Protein AF-A0A0W8DCB1-F1 (afdb_monomer_lite)

InterPro domains:
  IPR032710 NTF2-like domain superfamily [SSF54427] (87-136)
  IPR059861 BZIP transcription factor, 1 C-terminal domain [PF27643] (37-106)

Secondary structure (DSSP, 8-state):
-HHHHHHHHHHHHHHHHHHHHHHHHHHHHHHHHTSHHHHHHHHHHHTTT----TTSS--SHHHHHHHHHHHHHHHHHHHHS-TT-EETTEESHHHHHHHHHHHHHH-EEEEEEEEEEEE-SSS-EEEEEEEEEE--HHHHHHT-GGG-

Structure (mmCIF, N/CA/C/O backbone):
data_AF-A0A0W8DCB1-F1
#
_entry.id   AF-A0A0W8DCB1-F1
#
loop_
_atom_site.group_PDB
_atom_site.id
_atom_site.type_symbol
_atom_site.label_atom_id
_atom_site.label_alt_id
_atom_site.label_comp_id
_atom_site.label_asym_id
_atom_site.label_entity_id
_atom_site.label_seq_id
_atom_site.pdbx_PDB_ins_code
_atom_site.Cartn_x
_atom_site.Cartn_y
_atom_site.Cartn_z
_atom_site.occupancy
_atom_site.B_iso_or_equiv
_atom_site.auth_seq_id
_atom_site.auth_comp_id
_atom_site.auth_asym_id
_atom_site.auth_atom_id
_atom_site.pdbx_PDB_model_num
ATOM 1 N N . MET A 1 1 ? -13.866 27.569 53.990 1.00 60.28 1 MET A N 1
ATOM 2 C CA . MET A 1 1 ? -15.107 26.862 54.381 1.00 60.28 1 MET A CA 1
ATOM 3 C C . MET A 1 1 ? -15.986 26.502 53.181 1.00 60.28 1 MET A C 1
ATOM 5 O O . MET A 1 1 ? -15.981 25.334 52.837 1.00 60.28 1 MET A O 1
ATOM 9 N N . GLN A 1 2 ? -16.709 27.422 52.516 1.00 68.25 2 GLN A N 1
ATOM 10 C CA . GLN A 1 2 ? -17.589 27.039 51.385 1.00 68.25 2 GLN A CA 1
ATOM 11 C C . GLN A 1 2 ? -16.806 26.667 50.113 1.00 68.25 2 GLN A C 1
ATOM 13 O O . GLN A 1 2 ? -17.005 25.597 49.557 1.00 68.25 2 GLN A O 1
ATOM 18 N N . TYR A 1 3 ? -15.833 27.498 49.734 1.00 74.12 3 TYR A N 1
ATOM 19 C CA . TYR A 1 3 ? -14.996 27.288 48.544 1.00 74.12 3 TYR A CA 1
ATOM 20 C C . TYR A 1 3 ? -14.172 25.990 48.595 1.00 74.12 3 TYR A C 1
ATOM 22 O O . TYR A 1 3 ? -13.925 25.340 47.590 1.00 74.12 3 TYR A O 1
ATOM 30 N N . GLU A 1 4 ? -13.762 25.603 49.799 1.00 76.88 4 GLU A N 1
ATOM 31 C CA . GLU A 1 4 ? -12.964 24.404 50.062 1.00 76.88 4 GLU A CA 1
ATOM 32 C C . GLU A 1 4 ? -13.805 23.128 49.926 1.00 76.88 4 GLU A C 1
ATOM 34 O O . GLU A 1 4 ? -13.360 22.154 49.326 1.00 76.88 4 GLU A O 1
ATOM 39 N N . LYS A 1 5 ? -15.066 23.173 50.380 1.00 79.44 5 LYS A N 1
ATOM 40 C CA . LYS A 1 5 ? -16.033 22.088 50.177 1.00 79.44 5 LYS A CA 1
ATOM 41 C C . LYS A 1 5 ? -16.427 21.934 48.711 1.00 79.44 5 LYS A C 1
ATOM 43 O O . LYS A 1 5 ? -16.513 20.810 48.227 1.00 79.44 5 LYS A O 1
ATOM 48 N N . ASP A 1 6 ? -16.626 23.040 47.998 1.00 85.44 6 ASP A N 1
ATOM 49 C CA . ASP A 1 6 ? -16.958 23.003 46.569 1.00 85.44 6 ASP A CA 1
ATOM 50 C C . ASP A 1 6 ? -15.787 22.440 45.739 1.00 85.44 6 ASP A C 1
ATOM 52 O O . ASP A 1 6 ? -15.994 21.672 44.793 1.00 85.44 6 ASP A O 1
ATOM 56 N N . LEU A 1 7 ? -14.544 22.737 46.140 1.00 86.25 7 LEU A N 1
ATOM 57 C CA . LEU A 1 7 ? -13.348 22.164 45.525 1.00 86.25 7 LEU A CA 1
ATOM 58 C C . LEU A 1 7 ? -13.246 20.651 45.775 1.00 86.25 7 LEU A C 1
ATOM 60 O O . LEU A 1 7 ? -12.990 19.896 44.838 1.00 86.25 7 LEU A O 1
ATOM 64 N N . GLU A 1 8 ? -13.491 20.189 47.005 1.00 86.06 8 GLU A N 1
ATOM 65 C CA . GLU A 1 8 ? -13.495 18.754 47.331 1.00 86.06 8 GLU A CA 1
ATOM 66 C C . GLU A 1 8 ? -14.545 17.975 46.533 1.00 86.06 8 GLU A C 1
ATOM 68 O O . GLU A 1 8 ? -14.261 16.879 46.039 1.00 86.06 8 GLU A O 1
ATOM 73 N N . VAL A 1 9 ? -15.742 18.540 46.363 1.00 89.19 9 VAL A N 1
ATOM 74 C CA . VAL A 1 9 ? -16.812 17.930 45.560 1.00 89.19 9 VAL A CA 1
ATOM 75 C C . VAL A 1 9 ? -16.398 17.831 44.091 1.00 89.19 9 VAL A C 1
ATOM 77 O O . VAL A 1 9 ? -16.520 16.758 43.497 1.00 89.19 9 VAL A O 1
ATOM 80 N N . THR A 1 10 ? -15.830 18.903 43.536 1.00 86.94 10 THR A N 1
ATOM 81 C CA . THR A 1 10 ? -15.383 18.946 42.135 1.00 86.94 10 THR A CA 1
ATOM 82 C C . THR A 1 10 ? -14.248 17.951 41.877 1.00 86.94 10 THR A C 1
ATOM 84 O O . THR A 1 10 ? -14.289 17.186 40.916 1.00 86.94 10 THR A O 1
ATOM 87 N N . VAL A 1 11 ? -13.248 17.889 42.765 1.00 89.62 11 VAL A N 1
ATOM 88 C CA . VAL A 1 11 ? -12.136 16.926 42.657 1.00 89.62 11 VAL A CA 1
ATOM 89 C C . VAL A 1 11 ? -12.648 15.489 42.736 1.00 89.62 11 VAL A C 1
ATOM 91 O O . VAL A 1 11 ? -12.167 14.616 42.010 1.00 89.62 11 VAL A O 1
ATOM 94 N N . LYS A 1 12 ? -13.635 15.228 43.598 1.00 89.25 12 LYS A N 1
ATOM 95 C CA . LYS A 1 12 ? -14.238 13.901 43.733 1.00 89.25 12 LYS A CA 1
ATOM 96 C C . LYS A 1 12 ? -15.023 13.499 42.481 1.00 89.25 12 LYS A C 1
ATOM 98 O O . LYS A 1 12 ? -14.895 12.352 42.064 1.00 89.25 12 LYS A O 1
ATOM 103 N N . GLN A 1 13 ? -15.762 14.424 41.868 1.00 89.75 13 GLN A N 1
ATOM 104 C CA . GLN A 1 13 ? -16.458 14.194 40.595 1.00 89.75 13 GLN A CA 1
ATOM 105 C C . GLN A 1 13 ? -15.481 13.928 39.448 1.00 89.75 13 GLN A C 1
ATOM 107 O O . GLN A 1 13 ? -15.591 12.898 38.790 1.00 89.75 13 GLN A O 1
ATOM 112 N N . LEU A 1 14 ? -14.459 14.768 39.274 1.00 88.62 14 LEU A N 1
ATOM 113 C CA . LEU A 1 14 ? -13.462 14.581 38.213 1.00 88.62 14 LEU A CA 1
ATOM 114 C C . LEU A 1 14 ? -12.742 13.232 38.335 1.00 88.62 14 LEU A C 1
ATOM 116 O O . LEU A 1 14 ? -12.531 12.539 37.344 1.00 88.62 14 LEU A O 1
ATOM 120 N N . ARG A 1 15 ? -12.419 12.800 39.562 1.00 90.06 15 ARG A N 1
ATOM 121 C CA . ARG A 1 15 ? -11.827 11.473 39.795 1.00 90.06 15 ARG A CA 1
ATOM 122 C C . ARG A 1 15 ? -12.759 10.318 39.432 1.00 90.06 15 ARG A C 1
ATOM 124 O O . ARG A 1 15 ? -12.269 9.255 39.068 1.00 90.06 15 ARG A O 1
ATOM 131 N N . GLN A 1 16 ? -14.071 10.504 39.546 1.00 90.44 16 GLN A N 1
ATOM 132 C CA . GLN A 1 16 ? -15.061 9.505 39.141 1.00 90.44 16 GLN A CA 1
ATOM 133 C C . GLN A 1 16 ? -15.279 9.480 37.623 1.00 90.44 16 GLN A C 1
ATOM 135 O O . GLN A 1 16 ? -15.647 8.437 37.087 1.00 90.44 16 GLN A O 1
ATOM 140 N N . GLU A 1 17 ? -15.024 10.588 36.928 1.00 91.62 17 GLU A N 1
ATOM 141 C CA . GLU A 1 17 ? -15.152 10.681 35.470 1.00 91.62 17 GLU A CA 1
ATOM 142 C C . GLU A 1 17 ? -13.959 10.076 34.717 1.00 91.62 17 GLU A C 1
ATOM 144 O O . GLU A 1 17 ? -14.147 9.552 33.620 1.00 91.62 17 GLU A O 1
ATOM 149 N N . ILE A 1 18 ? -12.756 10.073 35.308 1.00 91.88 18 ILE A N 1
ATOM 150 C CA . ILE A 1 18 ? -11.539 9.522 34.678 1.00 91.88 18 ILE A CA 1
ATOM 151 C C . ILE A 1 18 ? -11.740 8.084 34.157 1.00 91.88 18 ILE A C 1
ATOM 153 O O . ILE A 1 18 ? -11.532 7.875 32.962 1.00 91.88 18 ILE A O 1
ATOM 157 N N . PRO A 1 19 ? -12.218 7.103 34.952 1.00 91.00 19 PRO A N 1
ATOM 158 C CA . PRO A 1 19 ? -12.405 5.734 34.463 1.00 91.00 19 PRO A CA 1
ATOM 159 C C . PRO A 1 19 ? -13.441 5.633 33.337 1.00 91.00 19 PRO A C 1
ATOM 161 O O . PRO A 1 19 ? -13.328 4.789 32.449 1.00 91.00 19 PRO A O 1
ATOM 164 N N . MET A 1 20 ? -14.465 6.494 33.360 1.00 90.56 20 MET A N 1
ATOM 165 C CA . MET A 1 20 ? -15.493 6.528 32.320 1.00 90.56 20 MET A CA 1
ATOM 166 C C . MET A 1 20 ? -14.912 7.045 31.001 1.00 90.56 20 MET A C 1
ATOM 168 O O . MET A 1 20 ? -15.146 6.443 29.953 1.00 90.56 20 MET A O 1
ATOM 172 N N . LEU A 1 21 ? -14.117 8.114 31.060 1.00 88.62 21 LEU A N 1
ATOM 173 C CA . LEU A 1 21 ? -13.419 8.672 29.904 1.00 88.62 21 LEU A CA 1
ATOM 174 C C . LEU A 1 21 ? -12.368 7.699 29.356 1.00 88.62 21 LEU A C 1
ATOM 176 O O . LEU A 1 21 ? -12.288 7.512 28.145 1.00 88.62 21 LEU A O 1
ATOM 180 N N . GLU A 1 22 ? -11.616 7.013 30.219 1.00 89.75 22 GLU A N 1
ATOM 181 C CA . GLU A 1 22 ? -10.663 5.967 29.820 1.00 89.75 22 GLU A CA 1
ATOM 182 C C . GLU A 1 22 ? -11.363 4.792 29.120 1.00 89.75 22 GLU A C 1
ATOM 184 O O . GLU A 1 22 ? -10.879 4.286 28.102 1.00 89.75 22 GLU A O 1
ATOM 189 N N . MET A 1 23 ? -12.534 4.380 29.616 1.00 87.62 23 MET A N 1
ATOM 190 C CA . MET A 1 23 ? -13.352 3.340 28.990 1.00 87.62 23 MET A CA 1
ATOM 191 C C . MET A 1 23 ? -13.906 3.793 27.634 1.00 87.62 23 MET A C 1
ATOM 193 O O . MET A 1 23 ? -13.864 3.030 26.668 1.00 87.62 23 MET A O 1
ATOM 197 N N . GLN A 1 24 ? -14.414 5.024 27.546 1.00 83.94 24 GLN A N 1
ATOM 198 C CA . GLN A 1 24 ? -14.897 5.610 26.293 1.00 83.94 24 GLN A CA 1
ATOM 199 C C . GLN A 1 24 ? -13.770 5.714 25.266 1.00 83.94 24 GLN A C 1
ATOM 201 O O . GLN A 1 24 ? -13.942 5.288 24.129 1.00 83.94 24 GLN A O 1
ATOM 206 N N . HIS A 1 25 ? -12.597 6.187 25.676 1.00 75.56 25 HIS A N 1
ATOM 207 C CA . HIS A 1 25 ? -11.407 6.253 24.837 1.00 75.56 25 HIS A CA 1
ATOM 208 C C . HIS A 1 25 ? -10.968 4.861 24.361 1.00 75.56 25 HIS A C 1
ATOM 210 O O . HIS A 1 25 ? -10.721 4.657 23.174 1.00 75.56 25 HIS A O 1
ATOM 216 N N . SER A 1 26 ? -10.959 3.868 25.255 1.00 72.69 26 SER A N 1
ATOM 217 C CA . SER A 1 26 ? -10.630 2.480 24.905 1.00 72.69 26 SER A CA 1
ATOM 218 C C . SER A 1 26 ? -11.624 1.879 23.906 1.00 72.69 26 SER A C 1
ATOM 220 O O . SER A 1 26 ? -11.213 1.179 22.982 1.00 72.69 26 SER A O 1
ATOM 222 N N . ARG A 1 27 ? -12.923 2.181 24.048 1.00 72.00 27 ARG A N 1
ATOM 223 C CA . ARG A 1 27 ? -13.958 1.780 23.080 1.00 72.00 27 ARG A CA 1
ATOM 224 C C . ARG A 1 27 ? -13.781 2.467 21.735 1.00 72.00 27 ARG A C 1
ATOM 226 O O . ARG A 1 27 ? -13.789 1.779 20.728 1.00 72.00 27 ARG A O 1
ATOM 233 N N . LEU A 1 28 ? -13.542 3.776 21.716 1.00 70.25 28 LEU A N 1
ATOM 234 C CA . LEU A 1 28 ? -13.287 4.519 20.479 1.00 70.25 28 LEU A CA 1
ATOM 235 C C . LEU A 1 28 ? -12.063 3.972 19.734 1.00 70.25 28 LEU A C 1
ATOM 237 O O . LEU A 1 28 ? -12.115 3.804 18.521 1.00 70.25 28 LEU A O 1
ATOM 241 N N . ILE A 1 29 ? -10.990 3.624 20.451 1.00 62.72 29 ILE A N 1
ATOM 242 C CA . ILE A 1 29 ? -9.817 2.957 19.867 1.00 62.72 29 ILE A CA 1
ATOM 243 C C . ILE A 1 29 ? -10.176 1.562 19.341 1.00 62.72 29 ILE A C 1
ATOM 245 O O . ILE A 1 29 ? -9.715 1.175 18.270 1.00 62.72 29 ILE A O 1
ATOM 249 N N . SER A 1 30 ? -10.966 0.786 20.083 1.00 58.78 30 SER A N 1
ATOM 250 C CA . SER A 1 30 ? -11.394 -0.556 19.670 1.00 58.78 30 SER A CA 1
ATOM 251 C C . SER A 1 30 ? -12.277 -0.524 18.419 1.00 58.78 30 SER A C 1
ATOM 253 O O . SER A 1 30 ? -12.056 -1.304 17.497 1.00 58.78 30 SER A O 1
ATOM 255 N N . ASP A 1 31 ? -13.235 0.396 18.359 1.00 58.03 31 ASP A N 1
ATOM 256 C CA . ASP A 1 31 ? -14.122 0.579 17.209 1.00 58.03 31 ASP A CA 1
ATOM 257 C C . ASP A 1 31 ? -13.348 1.129 16.005 1.00 58.03 31 ASP A C 1
ATOM 259 O O . ASP A 1 31 ? -13.558 0.691 14.874 1.00 58.03 31 ASP A O 1
ATOM 263 N N . ALA A 1 32 ? -12.371 2.013 16.243 1.00 54.12 32 ALA A N 1
ATOM 264 C CA . ALA A 1 32 ? -11.445 2.459 15.210 1.00 54.12 32 ALA A CA 1
ATOM 265 C C . ALA A 1 32 ? -10.646 1.283 14.624 1.00 54.12 32 ALA A C 1
ATOM 267 O O . ALA A 1 32 ? -10.561 1.182 13.403 1.00 54.12 32 ALA A O 1
ATOM 268 N N . LYS A 1 33 ? -10.148 0.348 15.450 1.00 51.31 33 LYS A N 1
ATOM 269 C CA . LYS A 1 33 ? -9.387 -0.839 15.000 1.00 51.31 33 LYS A CA 1
ATOM 270 C C . LYS A 1 33 ? -10.166 -1.771 14.064 1.00 51.31 33 LYS A C 1
ATOM 272 O O . LYS A 1 33 ? -9.537 -2.460 13.2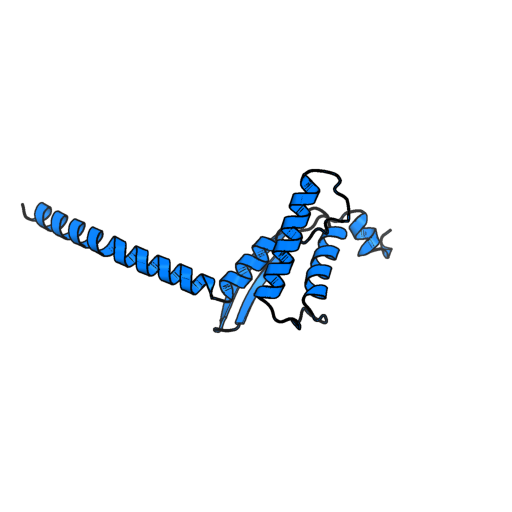71 1.00 51.31 33 LYS A O 1
ATOM 277 N N . SER A 1 34 ? -11.499 -1.786 14.126 1.00 57.78 34 SER A N 1
ATOM 278 C CA . SER A 1 34 ? -12.349 -2.544 13.190 1.00 57.78 34 SER A CA 1
ATOM 279 C C . SER A 1 34 ? -12.789 -1.727 11.970 1.00 57.78 34 SER A C 1
ATOM 281 O O . SER A 1 34 ? -13.473 -2.251 11.091 1.00 57.78 34 SER A O 1
ATOM 283 N N . SER A 1 35 ? -12.462 -0.438 11.923 1.00 75.75 35 SER A N 1
ATOM 284 C CA . SER A 1 35 ? -12.940 0.455 10.877 1.00 75.75 35 SER A CA 1
ATOM 285 C C . SER A 1 35 ? -12.009 0.442 9.666 1.00 75.75 35 SER A C 1
ATOM 287 O O . SER A 1 35 ? -10.785 0.371 9.796 1.00 75.75 35 SER A O 1
ATOM 289 N N . THR A 1 36 ? -12.588 0.621 8.479 1.00 83.00 36 THR A N 1
ATOM 290 C CA . THR A 1 36 ? -11.882 0.852 7.206 1.00 83.00 36 THR A CA 1
ATOM 291 C C . THR A 1 36 ? -10.791 1.930 7.329 1.00 83.00 36 THR A C 1
ATOM 293 O O . THR A 1 36 ? -9.811 1.928 6.587 1.00 83.00 36 THR A O 1
ATOM 296 N N . TRP A 1 37 ? -10.920 2.843 8.299 1.00 85.62 37 TRP A N 1
ATOM 297 C CA . TRP A 1 37 ? -9.938 3.885 8.583 1.00 85.62 37 TRP A CA 1
ATOM 298 C C . TRP A 1 37 ? -8.618 3.317 9.100 1.00 85.62 37 TRP A C 1
ATOM 300 O O . TRP A 1 37 ? -7.561 3.706 8.610 1.00 85.62 37 TRP A O 1
ATOM 310 N N . CYS A 1 38 ? -8.659 2.388 10.059 1.00 86.00 38 CYS A N 1
ATOM 311 C CA . CYS A 1 38 ? -7.444 1.761 10.576 1.00 86.00 38 CYS A CA 1
ATOM 312 C C . CYS A 1 38 ? -6.745 0.934 9.503 1.00 86.00 38 CYS A C 1
ATOM 314 O O . CYS A 1 38 ? -5.527 1.031 9.395 1.00 86.00 38 CYS A O 1
ATOM 316 N N . VAL A 1 39 ? -7.506 0.228 8.661 1.00 89.88 39 VAL A N 1
ATOM 317 C CA . VAL A 1 39 ? -6.950 -0.475 7.495 1.00 89.88 39 VAL A CA 1
ATOM 318 C C . VAL A 1 39 ? -6.205 0.499 6.581 1.00 89.88 39 VAL A C 1
ATOM 320 O O . VAL A 1 39 ? -5.071 0.236 6.201 1.00 89.88 39 VAL A O 1
ATOM 323 N N . MET A 1 40 ? -6.789 1.659 6.270 1.00 91.12 40 MET A N 1
ATOM 324 C CA . MET A 1 40 ? -6.118 2.669 5.443 1.00 91.12 40 MET A CA 1
ATOM 325 C C . MET A 1 40 ? -4.856 3.234 6.110 1.00 91.12 40 MET A C 1
ATOM 327 O O . MET A 1 40 ? -3.821 3.345 5.458 1.00 91.12 40 MET A O 1
ATOM 331 N N . VAL A 1 41 ? -4.907 3.565 7.405 1.00 91.44 41 VAL A N 1
ATOM 332 C CA . VAL A 1 41 ? -3.733 4.055 8.153 1.00 91.44 41 VAL A CA 1
ATOM 333 C C . VAL A 1 41 ? -2.613 3.011 8.168 1.00 91.44 41 VAL A C 1
ATOM 335 O O . VAL A 1 41 ? -1.452 3.353 7.945 1.00 91.44 41 VAL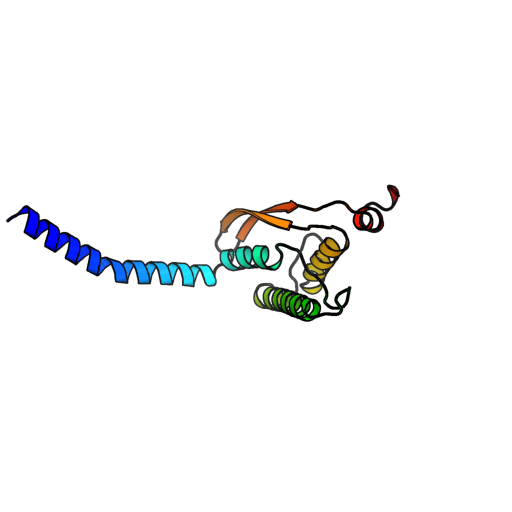 A O 1
ATOM 338 N N . GLU A 1 42 ? -2.953 1.744 8.399 1.00 93.56 42 GLU A N 1
ATOM 339 C CA . GLU A 1 42 ? -1.995 0.640 8.402 1.00 93.56 42 GLU A CA 1
ATOM 340 C C . GLU A 1 42 ? -1.419 0.386 7.004 1.00 93.56 42 GLU A C 1
ATOM 342 O O . GLU A 1 42 ? -0.210 0.202 6.876 1.00 93.56 42 GLU A O 1
ATOM 347 N N . TYR A 1 43 ? -2.234 0.502 5.950 1.00 95.06 43 TYR A N 1
ATOM 348 C CA . TYR A 1 43 ? -1.768 0.448 4.563 1.00 95.06 43 TYR A CA 1
ATOM 349 C C . TYR A 1 43 ? -0.692 1.512 4.298 1.00 95.06 43 TYR A C 1
ATOM 351 O O . TYR A 1 43 ? 0.407 1.188 3.848 1.00 95.06 43 TYR A O 1
ATOM 359 N N . PHE A 1 44 ? -0.952 2.780 4.636 1.00 95.44 44 PHE A N 1
ATOM 360 C CA . PHE A 1 44 ? 0.043 3.847 4.473 1.00 95.44 44 PHE A CA 1
ATOM 361 C C . PHE A 1 44 ? 1.309 3.612 5.299 1.00 95.44 44 PHE A C 1
ATOM 363 O O . PHE A 1 44 ? 2.406 3.924 4.842 1.00 95.44 44 PHE A O 1
ATOM 370 N N . HIS A 1 45 ? 1.170 3.067 6.508 1.00 94.81 45 HIS A N 1
ATOM 371 C CA . HIS A 1 45 ? 2.309 2.771 7.367 1.00 94.81 45 HIS A CA 1
ATOM 372 C C . HIS A 1 45 ? 3.202 1.675 6.777 1.00 94.81 45 HIS A C 1
ATOM 374 O O . HIS A 1 45 ? 4.412 1.869 6.657 1.00 94.81 45 HIS A O 1
ATOM 380 N N . LEU A 1 46 ? 2.606 0.551 6.374 1.00 95.31 46 LEU A N 1
ATOM 381 C CA . LEU A 1 46 ? 3.330 -0.607 5.854 1.00 95.31 46 LEU A CA 1
ATOM 382 C C . LEU A 1 46 ? 4.006 -0.321 4.514 1.00 95.31 46 LEU A C 1
ATOM 384 O O . LEU A 1 46 ? 5.110 -0.803 4.280 1.00 95.31 46 LEU A O 1
ATOM 388 N N . PHE A 1 47 ? 3.373 0.475 3.650 1.00 95.94 47 PHE A N 1
ATOM 389 C CA . PHE A 1 47 ? 3.890 0.795 2.317 1.00 95.94 47 PHE A CA 1
ATOM 390 C C . PHE A 1 47 ? 4.630 2.135 2.246 1.00 95.94 47 PHE A C 1
ATOM 392 O O . PHE A 1 47 ? 4.972 2.586 1.153 1.00 95.94 47 PHE A O 1
ATOM 399 N N . ARG A 1 48 ? 4.932 2.762 3.393 1.00 95.75 48 ARG A N 1
ATOM 400 C CA . ARG A 1 48 ? 5.598 4.073 3.460 1.00 95.75 48 ARG A CA 1
ATOM 401 C C . ARG A 1 48 ? 6.873 4.140 2.619 1.00 95.75 48 ARG A C 1
ATOM 403 O O . ARG A 1 48 ? 7.111 5.155 1.984 1.00 95.75 48 ARG A O 1
ATOM 410 N N . ASN A 1 49 ? 7.667 3.072 2.601 1.00 94.06 49 ASN A N 1
ATOM 411 C CA . ASN A 1 49 ? 8.919 2.997 1.839 1.00 94.06 49 ASN A CA 1
ATOM 412 C C . ASN A 1 49 ? 8.830 1.990 0.671 1.00 94.06 49 ASN A C 1
ATOM 414 O O . ASN A 1 49 ? 9.845 1.515 0.158 1.00 94.06 49 ASN A O 1
ATOM 418 N N . GLY A 1 50 ? 7.605 1.641 0.266 1.00 93.56 50 GLY A N 1
ATOM 419 C CA . GLY A 1 50 ? 7.310 0.642 -0.756 1.00 93.56 50 GLY A CA 1
ATOM 420 C C . GLY A 1 50 ? 7.502 -0.795 -0.269 1.00 93.56 50 GLY A C 1
ATOM 421 O O . GLY A 1 50 ? 7.284 -1.084 0.906 1.00 93.56 50 GLY A O 1
ATOM 422 N N . SER A 1 51 ? 7.861 -1.712 -1.169 1.00 91.19 51 SER A N 1
ATOM 423 C CA . SER A 1 51 ? 8.002 -3.142 -0.861 1.00 91.19 51 SER A CA 1
ATOM 424 C C . SER A 1 51 ? 9.291 -3.697 -1.457 1.00 91.19 51 SER A C 1
ATOM 426 O O . SER A 1 51 ? 9.504 -3.628 -2.666 1.00 91.19 51 SER A O 1
ATOM 428 N N . ARG A 1 52 ? 10.170 -4.243 -0.613 1.00 84.31 52 ARG A N 1
ATOM 429 C CA . ARG A 1 52 ? 11.435 -4.853 -1.046 1.00 84.31 52 ARG A CA 1
ATOM 430 C C . ARG A 1 52 ? 11.313 -6.365 -1.007 1.00 84.31 52 ARG A C 1
ATOM 432 O O . ARG A 1 52 ? 10.979 -6.935 0.026 1.00 84.31 52 ARG A O 1
ATOM 439 N N . CYS A 1 53 ? 11.618 -7.019 -2.124 1.00 71.12 53 CYS A N 1
ATOM 440 C CA . CYS A 1 53 ? 11.698 -8.472 -2.150 1.00 71.12 53 CYS A CA 1
ATOM 441 C C . CYS A 1 53 ? 13.020 -8.937 -1.513 1.00 71.12 53 CYS A C 1
ATOM 443 O O . CYS A 1 53 ? 14.079 -8.420 -1.874 1.00 71.12 53 CYS A O 1
ATOM 445 N N . PRO A 1 54 ? 13.013 -9.968 -0.650 1.00 63.78 54 PRO A N 1
ATOM 446 C CA . PRO A 1 54 ? 14.224 -10.435 0.043 1.00 63.78 54 PRO A CA 1
ATOM 447 C C . PRO A 1 54 ? 15.315 -10.951 -0.893 1.00 63.78 54 PRO A C 1
ATOM 449 O O . PRO A 1 54 ? 16.489 -10.978 -0.537 1.00 63.78 54 PRO A O 1
ATOM 452 N N . ASN A 1 55 ? 14.915 -11.385 -2.089 1.00 60.50 55 ASN A N 1
ATOM 453 C CA . ASN A 1 55 ? 15.799 -12.038 -3.043 1.00 60.50 55 ASN A CA 1
ATOM 454 C C . ASN A 1 55 ? 16.667 -11.068 -3.847 1.00 60.50 55 ASN A C 1
ATOM 456 O O . ASN A 1 55 ? 17.520 -11.542 -4.593 1.00 60.50 55 ASN A O 1
ATOM 460 N N . GLU A 1 56 ? 16.446 -9.752 -3.761 1.00 60.12 56 GLU A N 1
ATOM 461 C CA . GLU A 1 56 ? 17.052 -8.855 -4.742 1.00 60.12 56 GLU A CA 1
ATOM 462 C C . GLU A 1 56 ? 18.502 -8.476 -4.418 1.00 60.12 56 GLU A C 1
ATOM 464 O O . GLU A 1 56 ? 19.305 -8.540 -5.340 1.00 60.12 56 GLU A O 1
ATOM 469 N N . ILE A 1 57 ? 18.911 -8.119 -3.187 1.00 55.53 57 ILE A N 1
ATOM 470 C CA . ILE A 1 57 ? 20.288 -7.582 -2.992 1.00 55.53 57 ILE A CA 1
ATOM 471 C C . ILE A 1 57 ? 20.928 -7.852 -1.609 1.00 55.53 57 ILE A C 1
ATOM 473 O O . ILE A 1 57 ? 22.149 -7.765 -1.475 1.00 55.53 57 ILE A O 1
ATOM 477 N N . SER A 1 58 ? 20.192 -8.208 -0.552 1.00 56.88 58 SER A N 1
ATOM 478 C CA . SER A 1 58 ? 20.796 -8.196 0.792 1.00 56.88 58 SER A CA 1
ATOM 479 C C . SER A 1 58 ? 21.426 -9.538 1.189 1.00 56.88 58 SER A C 1
ATOM 481 O O . SER A 1 58 ? 20.740 -10.522 1.447 1.00 56.88 58 SER A O 1
ATOM 483 N N . SER A 1 59 ? 22.756 -9.574 1.286 1.00 59.97 59 SER A N 1
ATOM 484 C CA . SER A 1 59 ? 23.484 -10.612 2.027 1.00 59.97 59 SER A CA 1
ATOM 485 C C . SER A 1 59 ? 23.885 -10.033 3.385 1.00 59.97 59 SER A C 1
ATOM 487 O O . SER A 1 59 ? 24.895 -9.345 3.488 1.00 59.97 59 SER A O 1
ATOM 489 N N . GLY A 1 60 ? 23.079 -10.252 4.428 1.00 70.00 60 GLY A N 1
ATOM 490 C CA . GLY A 1 60 ? 23.357 -9.718 5.766 1.00 70.00 60 GLY A CA 1
ATOM 491 C C . GLY A 1 60 ? 22.152 -9.737 6.717 1.00 70.00 60 GLY A C 1
ATOM 492 O O . GLY A 1 60 ? 21.093 -10.253 6.359 1.00 70.00 60 GLY A O 1
ATOM 493 N N . PRO A 1 61 ? 22.283 -9.168 7.931 1.00 68.19 61 PRO A N 1
ATOM 494 C CA . PRO A 1 61 ? 21.187 -9.053 8.905 1.00 68.19 61 PRO A CA 1
ATOM 495 C C . PRO A 1 61 ? 19.954 -8.321 8.348 1.00 68.19 61 PRO A C 1
ATOM 497 O O . PRO A 1 61 ? 18.824 -8.588 8.744 1.00 68.19 61 PRO A O 1
ATOM 500 N N . GLU A 1 62 ? 20.179 -7.427 7.388 1.00 71.81 62 GLU A N 1
ATOM 501 C CA . GLU A 1 62 ? 19.168 -6.583 6.749 1.00 71.81 62 GLU A CA 1
ATOM 502 C C . GLU A 1 62 ? 18.224 -7.380 5.835 1.00 71.81 62 GLU A C 1
ATOM 504 O O . GLU A 1 62 ? 17.065 -7.011 5.666 1.00 71.81 62 GLU A O 1
ATOM 509 N N . ALA A 1 63 ? 18.680 -8.523 5.314 1.00 74.25 63 ALA A N 1
ATOM 510 C CA . ALA A 1 63 ? 17.872 -9.427 4.499 1.00 74.25 63 ALA A CA 1
ATOM 511 C C . ALA A 1 63 ? 16.715 -10.041 5.298 1.00 74.25 63 ALA A C 1
ATOM 513 O O . ALA A 1 63 ? 15.606 -10.200 4.789 1.00 74.25 63 ALA A O 1
ATOM 514 N N . TRP A 1 64 ? 16.966 -10.362 6.572 1.00 75.38 64 TRP A N 1
ATOM 515 C CA . TRP A 1 64 ? 15.945 -10.883 7.480 1.00 75.38 64 TRP A CA 1
ATOM 516 C C . TRP A 1 64 ? 14.884 -9.834 7.799 1.00 75.38 64 TRP A C 1
ATOM 518 O O . TRP A 1 64 ? 13.701 -10.167 7.816 1.00 75.38 64 TRP A O 1
ATOM 528 N N . LEU A 1 65 ? 15.295 -8.576 7.996 1.00 79.69 65 LEU A N 1
ATOM 529 C CA . LEU A 1 65 ? 14.371 -7.462 8.213 1.00 79.69 65 LEU A CA 1
ATOM 530 C C . LEU A 1 65 ? 13.481 -7.249 6.983 1.00 79.69 65 LEU A C 1
ATOM 532 O O . LEU A 1 65 ? 12.262 -7.292 7.113 1.00 79.69 65 LEU A O 1
ATOM 536 N N . GLN A 1 66 ? 14.066 -7.162 5.786 1.00 79.25 66 GLN A N 1
ATOM 537 C CA . GLN A 1 66 ? 13.308 -7.000 4.536 1.00 79.25 66 GLN A CA 1
ATOM 538 C C . GLN A 1 66 ? 12.339 -8.164 4.288 1.00 79.25 66 GLN A C 1
ATOM 540 O O . GLN A 1 66 ? 11.203 -7.957 3.867 1.00 79.25 66 GLN A O 1
ATOM 545 N N . LYS A 1 67 ? 12.753 -9.398 4.604 1.00 82.19 67 LYS A N 1
ATOM 546 C CA . LYS A 1 67 ? 11.870 -10.568 4.559 1.00 82.19 67 LYS A CA 1
ATOM 547 C C . LYS A 1 67 ? 10.700 -10.451 5.519 1.00 82.19 67 LYS A C 1
ATOM 549 O O . LYS A 1 67 ? 9.571 -10.699 5.105 1.00 82.19 67 LYS A O 1
ATOM 554 N N . SER A 1 68 ? 10.956 -10.045 6.757 1.00 84.94 68 SER A N 1
ATOM 555 C CA . SER A 1 68 ? 9.887 -9.857 7.735 1.00 84.94 68 SER A CA 1
ATOM 556 C C . SER A 1 68 ? 8.914 -8.742 7.333 1.00 84.94 68 SER A C 1
ATOM 558 O O . SER A 1 68 ? 7.708 -8.918 7.474 1.00 84.94 68 SER A O 1
ATOM 560 N N . GLU A 1 69 ? 9.411 -7.644 6.754 1.00 88.81 69 GLU A N 1
ATOM 561 C CA . GLU A 1 69 ? 8.586 -6.531 6.268 1.00 88.81 69 GLU A CA 1
ATOM 562 C C . GLU A 1 69 ? 7.706 -6.956 5.085 1.00 88.81 69 GLU A C 1
ATOM 564 O O . GLU A 1 69 ? 6.500 -6.708 5.090 1.00 88.81 69 GLU A O 1
ATOM 569 N N . TYR A 1 70 ? 8.278 -7.654 4.098 1.00 91.31 70 TYR A N 1
ATOM 570 C CA . TYR A 1 70 ? 7.533 -8.173 2.949 1.00 91.31 70 TYR A CA 1
ATOM 571 C C . TYR A 1 70 ? 6.445 -9.171 3.370 1.00 91.31 70 TYR A C 1
ATOM 573 O O . TYR A 1 70 ? 5.301 -9.095 2.916 1.00 91.31 70 TYR A O 1
ATOM 581 N N . GLU A 1 71 ? 6.777 -10.099 4.272 1.00 91.94 71 GLU A N 1
ATOM 582 C CA . GLU A 1 71 ? 5.811 -11.057 4.816 1.00 91.94 71 GLU A CA 1
ATOM 583 C C . GLU A 1 71 ? 4.687 -10.342 5.579 1.00 91.94 71 GLU A C 1
ATOM 585 O O . GLU A 1 71 ? 3.516 -10.680 5.395 1.00 91.94 71 GLU A O 1
ATOM 590 N N . GLN A 1 72 ? 5.013 -9.313 6.369 1.00 93.44 72 GLN A N 1
ATOM 591 C CA . GLN A 1 72 ? 4.026 -8.505 7.086 1.00 93.44 72 GLN A CA 1
ATOM 592 C C . GLN A 1 72 ? 3.082 -7.767 6.127 1.00 93.44 72 GLN A C 1
ATOM 594 O O . GLN A 1 72 ? 1.866 -7.813 6.317 1.00 93.44 72 GLN A O 1
ATOM 599 N N . GLN A 1 73 ? 3.615 -7.143 5.073 1.00 95.38 73 GLN A N 1
ATOM 600 C CA . GLN A 1 73 ? 2.822 -6.488 4.027 1.00 95.38 73 GLN A CA 1
ATOM 601 C C . GLN A 1 73 ? 1.857 -7.472 3.355 1.00 95.38 73 GLN A C 1
ATOM 603 O O . GLN A 1 73 ? 0.670 -7.181 3.207 1.00 95.38 73 GLN A O 1
ATOM 608 N N . LEU A 1 74 ? 2.338 -8.661 2.986 1.00 94.62 74 LEU A N 1
ATOM 609 C CA . LEU A 1 74 ? 1.524 -9.672 2.314 1.00 94.62 74 LEU A CA 1
ATOM 610 C C . LEU A 1 74 ? 0.420 -10.230 3.224 1.00 94.62 74 LEU A C 1
ATOM 612 O O . LEU A 1 74 ? -0.719 -10.397 2.783 1.00 94.62 74 LEU A O 1
ATOM 616 N N . VAL A 1 75 ? 0.741 -10.508 4.493 1.00 95.00 75 VAL A N 1
ATOM 617 C CA . VAL A 1 75 ? -0.237 -10.958 5.498 1.00 95.00 75 VAL A CA 1
ATOM 618 C C . VAL A 1 75 ? -1.316 -9.900 5.703 1.00 95.00 75 VAL A C 1
ATOM 620 O O . VAL A 1 75 ? -2.496 -10.243 5.710 1.00 95.00 75 VAL A O 1
ATOM 623 N N . PHE A 1 76 ? -0.928 -8.628 5.805 1.00 95.12 76 PHE A N 1
ATOM 624 C CA . PHE A 1 76 ? -1.863 -7.517 5.936 1.00 95.12 76 PHE A CA 1
ATOM 625 C C . PHE A 1 76 ? -2.800 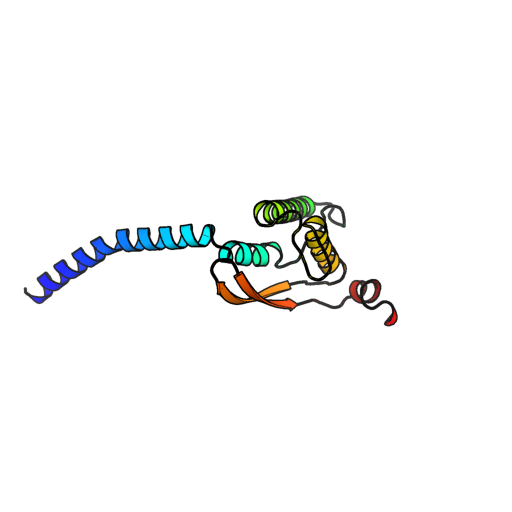-7.394 4.726 1.00 95.12 76 PHE A C 1
ATOM 627 O O . PHE A 1 76 ? -4.013 -7.291 4.899 1.00 95.12 76 PHE A O 1
ATOM 634 N N . LEU A 1 77 ? -2.280 -7.450 3.495 1.00 95.12 77 LEU A N 1
ATOM 635 C CA . LEU A 1 77 ? -3.131 -7.370 2.302 1.00 95.12 77 LEU A CA 1
ATOM 636 C C . LEU A 1 77 ? -4.134 -8.531 2.245 1.00 95.12 77 LEU A C 1
ATOM 638 O O . LEU A 1 77 ? -5.306 -8.318 1.945 1.00 95.12 77 LEU A O 1
ATOM 642 N N . ARG A 1 78 ? -3.700 -9.750 2.587 1.00 95.44 78 ARG A N 1
ATOM 643 C CA . ARG A 1 78 ? -4.564 -10.944 2.613 1.00 95.44 78 ARG A CA 1
ATOM 644 C C . ARG A 1 78 ? -5.617 -10.919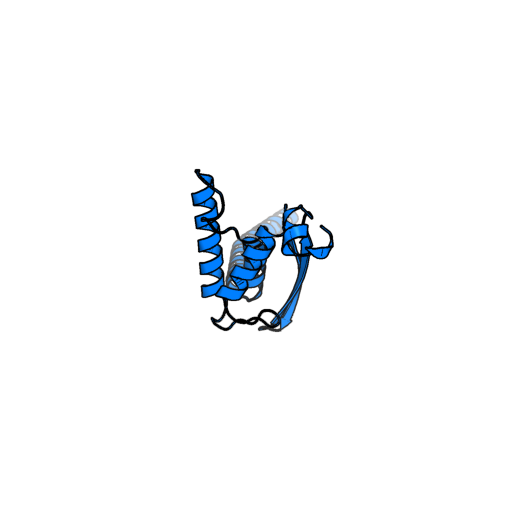 3.716 1.00 95.44 78 ARG A C 1
ATOM 646 O O . ARG A 1 78 ? -6.669 -11.526 3.543 1.00 95.44 78 ARG A O 1
ATOM 653 N N . SER A 1 79 ? -5.344 -10.266 4.843 1.00 93.50 79 SER A N 1
ATOM 654 C CA . SER A 1 79 ? -6.299 -10.168 5.951 1.00 93.50 79 SER A CA 1
ATOM 655 C C . SER A 1 79 ? -7.286 -9.011 5.795 1.00 93.50 79 SER A C 1
ATOM 657 O O . SER A 1 79 ? -8.391 -9.088 6.328 1.00 93.50 79 SER A O 1
ATOM 659 N N . SER A 1 80 ? -6.904 -7.952 5.075 1.00 91.75 80 SER A N 1
ATOM 660 C CA . SER A 1 80 ? -7.683 -6.713 4.972 1.00 91.75 80 SER A CA 1
ATOM 661 C C . SER A 1 80 ? -8.406 -6.517 3.638 1.00 91.75 80 SER A C 1
ATOM 663 O O . SER A 1 80 ? -9.363 -5.744 3.577 1.00 91.75 80 SER A O 1
ATOM 665 N N . MET A 1 81 ? -7.991 -7.206 2.570 1.00 92.38 81 MET A N 1
ATOM 666 C CA . MET A 1 81 ? -8.556 -7.051 1.228 1.00 92.38 81 MET A CA 1
ATOM 667 C C . MET A 1 81 ? -9.116 -8.367 0.689 1.00 92.38 81 MET A C 1
ATOM 669 O O . MET A 1 81 ? -8.671 -9.456 1.047 1.00 92.38 81 MET A O 1
ATOM 673 N N . LYS A 1 82 ? -10.091 -8.271 -0.222 1.00 94.06 82 LYS A N 1
ATOM 674 C CA . LYS A 1 82 ? -10.531 -9.436 -0.999 1.00 94.06 82 LYS A CA 1
ATOM 675 C C . LYS A 1 82 ? -9.435 -9.884 -1.964 1.00 94.06 82 LYS A C 1
ATOM 677 O O . LYS A 1 82 ? -8.700 -9.056 -2.500 1.00 94.06 82 LYS A O 1
ATOM 682 N N . GLU A 1 83 ? -9.398 -11.185 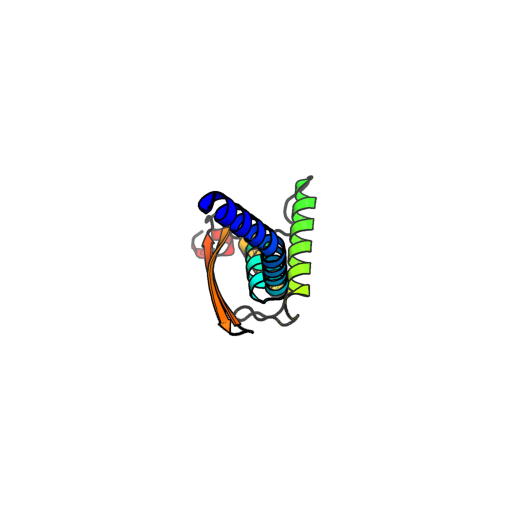-2.252 1.00 93.81 83 GLU A N 1
ATOM 683 C CA . GLU A 1 83 ? -8.448 -11.775 -3.206 1.00 93.81 83 GLU A CA 1
ATOM 684 C C . GLU A 1 83 ? -8.495 -11.106 -4.583 1.00 93.81 83 GLU A C 1
ATOM 686 O O . GLU A 1 83 ? -7.468 -11.005 -5.244 1.00 93.81 83 GLU A O 1
ATOM 691 N N . ASP A 1 84 ? -9.663 -10.610 -4.997 1.00 95.31 84 ASP A N 1
ATOM 692 C CA . ASP A 1 84 ? -9.909 -9.976 -6.286 1.00 95.31 84 ASP A CA 1
ATOM 693 C C . ASP A 1 84 ? -9.904 -8.437 -6.229 1.00 95.31 84 ASP A C 1
ATOM 695 O O . ASP A 1 84 ? -10.517 -7.801 -7.090 1.00 95.31 84 ASP A O 1
ATOM 699 N N . VAL A 1 85 ? -9.220 -7.843 -5.238 1.00 94.62 85 VAL A N 1
ATOM 700 C CA . VAL A 1 85 ? -9.071 -6.384 -5.085 1.00 94.62 85 VAL A CA 1
ATOM 701 C C . VAL A 1 85 ? -8.640 -5.715 -6.393 1.00 94.62 85 VAL A C 1
ATOM 703 O O . VAL A 1 85 ? -7.820 -6.250 -7.138 1.00 94.62 85 VAL A O 1
ATOM 706 N N . ILE A 1 86 ? -9.207 -4.546 -6.684 1.00 94.56 86 ILE A N 1
ATOM 707 C CA . ILE A 1 86 ? -8.973 -3.811 -7.930 1.00 94.56 86 ILE A CA 1
ATOM 708 C C . ILE A 1 86 ? -8.075 -2.607 -7.646 1.00 94.56 86 ILE A C 1
ATOM 710 O O . ILE A 1 86 ? -8.359 -1.820 -6.744 1.00 94.56 86 ILE A O 1
ATOM 714 N N . LEU A 1 87 ? -7.026 -2.445 -8.453 1.00 88.31 87 LEU A N 1
ATOM 715 C CA . LEU A 1 87 ? -6.136 -1.287 -8.450 1.00 88.31 87 LEU A CA 1
ATOM 716 C C . LEU A 1 87 ? -6.031 -0.736 -9.876 1.00 88.31 87 LEU A C 1
ATOM 718 O O . LEU A 1 87 ? -5.304 -1.276 -10.709 1.00 88.31 87 LEU A O 1
ATOM 722 N N . GLY A 1 88 ? -6.762 0.339 -10.172 1.00 88.31 88 GLY A N 1
ATOM 723 C CA . GLY A 1 88 ? -6.859 0.846 -11.543 1.00 88.31 88 GLY A CA 1
ATOM 724 C C . GLY A 1 88 ? -7.395 -0.235 -12.488 1.00 88.31 88 GLY A C 1
ATOM 725 O O . GLY A 1 88 ? -8.495 -0.742 -12.286 1.00 88.31 88 GLY A O 1
ATOM 726 N N . GLU A 1 89 ? -6.608 -0.606 -13.499 1.00 89.94 89 GLU A N 1
ATOM 727 C CA . GLU A 1 89 ? -6.944 -1.669 -14.464 1.00 89.94 89 GLU A CA 1
ATOM 728 C C . GLU A 1 89 ? -6.518 -3.076 -14.009 1.00 89.94 89 GLU A C 1
ATOM 730 O O . GLU A 1 89 ? -6.792 -4.069 -14.682 1.00 89.94 89 GLU A O 1
ATOM 735 N N . GLN A 1 90 ? -5.822 -3.170 -12.878 1.00 90.56 90 GLN A N 1
ATOM 736 C CA . GLN A 1 90 ? -5.246 -4.403 -12.366 1.00 90.56 90 GLN A CA 1
ATOM 737 C C . GLN A 1 90 ? -6.133 -5.054 -11.303 1.00 90.56 90 GLN A C 1
ATOM 739 O O . GLN A 1 90 ? -6.902 -4.383 -10.612 1.00 90.56 90 GLN A O 1
ATOM 744 N N . ARG A 1 91 ? -6.003 -6.377 -11.151 1.00 95.00 91 ARG A N 1
ATOM 745 C CA . ARG A 1 91 ? -6.771 -7.168 -10.186 1.00 95.00 91 ARG A CA 1
ATOM 746 C C . ARG A 1 91 ? -5.881 -8.150 -9.432 1.00 95.00 91 ARG A C 1
ATOM 748 O O . ARG A 1 91 ? -5.076 -8.851 -10.039 1.00 95.00 91 ARG A O 1
ATOM 755 N N . GLY A 1 92 ? -6.113 -8.244 -8.131 1.00 96.06 92 GLY A N 1
ATOM 756 C CA . GLY A 1 92 ? -5.544 -9.249 -7.249 1.00 96.06 92 GLY A CA 1
ATOM 757 C C . GLY A 1 92 ? -4.466 -8.719 -6.312 1.00 96.06 92 GLY A C 1
ATOM 758 O O . GLY A 1 92 ? -3.741 -7.775 -6.631 1.00 96.06 92 GLY A O 1
ATOM 759 N N . ILE A 1 93 ? -4.339 -9.37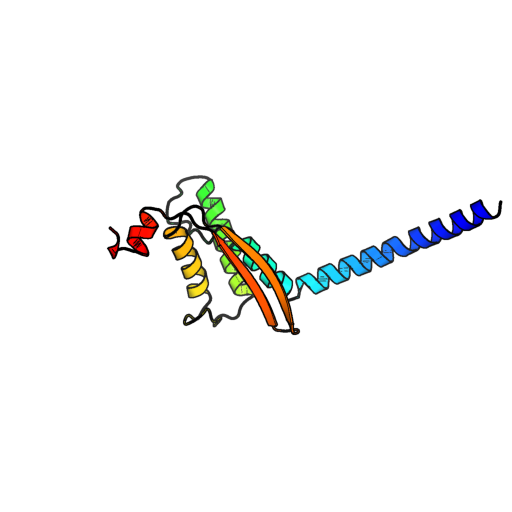4 -5.157 1.00 95.31 93 ILE A N 1
ATOM 760 C CA . ILE A 1 93 ? -3.339 -9.035 -4.130 1.00 95.31 93 ILE A CA 1
ATOM 761 C C . ILE A 1 93 ? -1.913 -9.145 -4.686 1.00 95.31 93 ILE A C 1
ATOM 763 O O . ILE A 1 93 ? -1.089 -8.266 -4.438 1.00 95.31 93 ILE A O 1
ATOM 767 N N . ASP A 1 94 ? -1.635 -10.181 -5.482 1.00 92.44 94 ASP A N 1
ATOM 768 C CA . ASP A 1 94 ? -0.308 -10.398 -6.069 1.00 92.44 94 ASP A CA 1
ATOM 769 C C . ASP A 1 94 ? 0.092 -9.257 -7.018 1.00 92.44 94 ASP A C 1
ATOM 771 O O . ASP A 1 94 ? 1.256 -8.870 -7.088 1.00 92.44 94 ASP A O 1
ATOM 775 N N . MET A 1 95 ? -0.880 -8.661 -7.712 1.00 93.56 95 MET A N 1
ATOM 776 C CA . MET A 1 95 ? -0.624 -7.528 -8.595 1.00 93.56 95 MET A CA 1
ATOM 777 C C . MET A 1 95 ? -0.384 -6.233 -7.810 1.00 93.56 95 MET A C 1
ATOM 779 O O . MET A 1 95 ? 0.458 -5.423 -8.196 1.00 93.56 95 MET A O 1
ATOM 783 N N . LEU A 1 96 ? -1.079 -6.051 -6.683 1.00 94.19 96 LEU A N 1
ATOM 784 C CA . LEU A 1 96 ? -0.883 -4.912 -5.787 1.00 94.19 96 LEU A CA 1
ATOM 785 C C . LEU A 1 96 ? 0.513 -4.922 -5.144 1.00 94.19 96 LEU A C 1
ATOM 787 O O . LEU A 1 96 ? 1.196 -3.899 -5.149 1.00 94.19 96 LEU A O 1
ATOM 791 N N . ILE A 1 97 ? 0.965 -6.068 -4.624 1.00 93.19 97 ILE A N 1
ATOM 792 C CA . ILE A 1 97 ? 2.304 -6.168 -4.020 1.00 93.19 97 ILE A CA 1
ATOM 793 C C . ILE A 1 97 ? 3.411 -6.022 -5.077 1.00 93.19 97 ILE A C 1
ATOM 795 O O . ILE A 1 97 ? 4.421 -5.362 -4.838 1.00 93.19 97 ILE A O 1
ATOM 799 N N . GLU A 1 98 ? 3.194 -6.558 -6.280 1.00 92.19 98 GLU A N 1
ATOM 800 C CA . GLU A 1 98 ? 4.118 -6.418 -7.407 1.00 92.19 98 GLU A CA 1
ATOM 801 C C . GLU A 1 98 ? 4.254 -4.961 -7.876 1.00 92.19 98 GLU A C 1
ATOM 803 O O . GLU A 1 98 ? 5.352 -4.534 -8.232 1.00 92.19 98 GLU A O 1
ATOM 808 N N . GLN A 1 99 ? 3.179 -4.163 -7.838 1.00 92.94 99 GLN A N 1
ATOM 809 C CA . GLN A 1 99 ? 3.261 -2.725 -8.123 1.00 92.94 99 GLN A CA 1
ATOM 810 C C . GLN A 1 99 ? 4.200 -2.006 -7.148 1.00 92.94 99 GLN A C 1
ATOM 812 O O . GLN A 1 99 ? 5.063 -1.242 -7.583 1.00 92.94 99 GLN A O 1
ATOM 817 N N . TRP A 1 100 ? 4.084 -2.290 -5.848 1.00 94.44 100 TRP A N 1
ATOM 818 C CA . TRP A 1 100 ? 4.983 -1.717 -4.848 1.00 94.44 100 TRP A CA 1
ATOM 819 C C . TRP A 1 100 ? 6.428 -2.156 -5.049 1.00 94.44 100 TRP A C 1
ATOM 821 O O . TRP A 1 100 ? 7.322 -1.313 -4.979 1.00 94.44 100 TRP A O 1
ATOM 831 N N . ARG A 1 101 ? 6.656 -3.433 -5.380 1.00 92.06 101 ARG A N 1
ATOM 832 C CA . ARG A 1 101 ? 7.995 -3.937 -5.713 1.00 92.06 101 ARG A CA 1
ATOM 833 C C . ARG A 1 101 ? 8.602 -3.177 -6.889 1.00 92.06 101 ARG A C 1
ATOM 835 O O . ARG A 1 101 ? 9.747 -2.738 -6.822 1.00 92.06 101 ARG A O 1
ATOM 842 N N . ARG A 1 102 ? 7.819 -2.962 -7.950 1.00 91.69 102 ARG A N 1
ATOM 843 C CA . ARG A 1 102 ? 8.255 -2.195 -9.123 1.00 91.69 102 ARG A CA 1
ATOM 844 C C . ARG A 1 102 ? 8.618 -0.767 -8.761 1.00 91.69 102 ARG A C 1
ATOM 846 O O . ARG A 1 102 ? 9.712 -0.340 -9.110 1.00 91.69 102 ARG A O 1
ATOM 853 N N . PHE A 1 103 ? 7.763 -0.058 -8.026 1.00 92.94 103 PHE A N 1
ATOM 854 C CA . PHE A 1 103 ? 8.073 1.305 -7.596 1.00 92.94 103 PHE A CA 1
ATOM 855 C C . PHE A 1 103 ? 9.362 1.367 -6.781 1.00 92.94 103 PHE A C 1
ATOM 857 O O . PHE A 1 103 ? 10.210 2.205 -7.065 1.00 92.94 103 PHE A O 1
ATOM 864 N N . THR A 1 104 ? 9.561 0.438 -5.849 1.00 92.81 104 THR A N 1
ATOM 865 C CA . THR A 1 104 ? 10.793 0.372 -5.058 1.00 92.81 104 THR A CA 1
ATOM 866 C C . THR A 1 104 ? 12.028 -0.004 -5.883 1.00 92.81 104 THR A C 1
ATOM 868 O O . THR A 1 104 ? 13.129 0.393 -5.522 1.00 92.81 104 THR A O 1
ATOM 871 N N . SER A 1 105 ? 11.872 -0.742 -6.988 1.00 91.06 105 SER A N 1
ATOM 872 C CA . SER A 1 105 ? 12.982 -1.064 -7.901 1.00 91.06 105 SER A CA 1
ATOM 873 C C . SER A 1 105 ? 13.301 0.054 -8.904 1.00 91.06 105 SER A C 1
ATOM 875 O O . SER A 1 105 ? 14.443 0.195 -9.340 1.00 91.06 105 SER A O 1
ATOM 877 N N . TYR A 1 106 ? 12.295 0.841 -9.296 1.00 92.62 106 TYR A N 1
ATOM 878 C CA . TYR A 1 106 ? 12.421 1.877 -10.325 1.00 92.62 106 TYR A CA 1
ATOM 879 C C . TYR A 1 106 ? 12.828 3.225 -9.751 1.00 92.62 106 TYR A C 1
ATOM 881 O O . TYR A 1 106 ? 13.391 4.036 -10.480 1.00 92.62 106 TYR A O 1
ATOM 889 N N . PHE A 1 107 ? 12.513 3.484 -8.486 1.00 94.06 107 PHE A N 1
ATOM 890 C CA . PHE A 1 107 ? 12.721 4.771 -7.846 1.00 94.06 107 PHE A CA 1
ATOM 891 C C . PHE A 1 107 ? 13.543 4.625 -6.571 1.00 94.06 107 PHE A C 1
ATOM 893 O O . PHE A 1 107 ? 13.270 3.759 -5.737 1.00 94.06 107 PHE A O 1
ATOM 900 N N . ASP A 1 108 ? 14.491 5.538 -6.396 1.00 92.25 108 ASP A N 1
ATOM 901 C CA . ASP A 1 108 ? 15.274 5.645 -5.170 1.00 92.25 108 ASP A CA 1
ATOM 902 C C . ASP A 1 108 ? 14.512 6.517 -4.155 1.00 92.25 108 ASP A C 1
ATOM 904 O O . ASP A 1 108 ? 13.624 7.290 -4.523 1.00 92.25 108 ASP A O 1
ATOM 908 N N . ASP A 1 109 ? 14.842 6.388 -2.866 1.00 92.56 109 ASP A N 1
ATOM 909 C CA . ASP A 1 109 ? 14.261 7.174 -1.760 1.00 92.56 109 ASP A CA 1
ATOM 910 C C . ASP A 1 109 ? 12.727 7.296 -1.792 1.00 92.56 109 ASP A C 1
ATOM 912 O O . ASP A 1 109 ? 12.165 8.352 -1.498 1.00 92.56 109 ASP A O 1
ATOM 916 N N . LEU A 1 110 ? 12.038 6.213 -2.160 1.00 95.00 110 LEU A N 1
ATOM 917 C CA . LEU A 1 110 ? 10.584 6.193 -2.228 1.00 95.00 110 LEU A CA 1
ATOM 918 C C . LEU A 1 110 ? 9.972 6.475 -0.854 1.00 95.00 110 LEU A C 1
ATOM 920 O O . LEU A 1 110 ? 10.244 5.765 0.115 1.00 95.00 110 LEU A O 1
ATOM 924 N N . GLN A 1 111 ? 9.092 7.474 -0.794 1.00 96.62 111 GLN A N 1
ATOM 925 C CA . GLN A 1 111 ? 8.331 7.812 0.398 1.00 96.62 111 GLN A CA 1
ATOM 926 C C . GLN A 1 111 ? 6.864 8.094 0.069 1.00 96.62 111 GLN A C 1
ATOM 928 O O . GLN A 1 111 ? 6.525 9.068 -0.605 1.00 96.62 111 GLN A O 1
ATOM 933 N N . PHE A 1 112 ? 5.984 7.263 0.605 1.00 96.94 112 PHE A N 1
ATOM 934 C CA . PHE A 1 112 ? 4.546 7.336 0.432 1.00 96.94 112 PHE A CA 1
ATOM 935 C C . PHE A 1 112 ? 3.874 7.830 1.711 1.00 96.94 112 PHE A C 1
ATOM 937 O O . PHE A 1 112 ? 4.020 7.226 2.776 1.00 96.94 112 PHE A O 1
ATOM 944 N N . HIS A 1 113 ? 3.134 8.935 1.614 1.00 95.19 113 HIS A N 1
ATOM 945 C CA . HIS A 1 113 ? 2.535 9.587 2.774 1.00 95.19 113 HIS A CA 1
ATOM 946 C C . HIS A 1 113 ? 1.081 9.997 2.516 1.00 95.19 113 HIS A C 1
ATOM 948 O O . HIS A 1 113 ? 0.797 10.603 1.479 1.00 95.19 113 HIS A O 1
ATOM 954 N N . PRO A 1 114 ? 0.164 9.737 3.463 1.00 95.31 114 PRO A N 1
ATOM 955 C CA . PRO A 1 114 ? -1.183 10.279 3.402 1.00 95.31 114 PRO A CA 1
ATOM 956 C C . PRO A 1 114 ? -1.154 11.780 3.705 1.00 95.31 114 PRO A C 1
ATOM 958 O O . PRO A 1 114 ? -0.525 12.218 4.666 1.00 95.31 114 PRO A O 1
ATOM 961 N N . GLU A 1 115 ? -1.866 12.563 2.905 1.00 94.94 115 GLU A N 1
ATOM 962 C CA . GLU A 1 115 ? -2.058 14.000 3.128 1.00 94.94 115 GLU A CA 1
ATOM 963 C C . GLU A 1 115 ? -3.402 14.272 3.792 1.00 94.94 115 GLU A C 1
ATOM 965 O O . GLU A 1 115 ? -3.513 15.053 4.735 1.00 94.94 115 GLU A O 1
ATOM 970 N N . HIS A 1 116 ? -4.440 13.608 3.292 1.00 92.50 116 HIS A N 1
ATOM 971 C CA . HIS A 1 116 ? -5.802 13.804 3.744 1.00 92.50 116 HIS A CA 1
ATOM 972 C C . HIS A 1 116 ? -6.581 12.504 3.616 1.00 92.50 116 HIS A C 1
ATOM 974 O O . HIS A 1 116 ? -6.452 11.788 2.628 1.00 92.50 116 HIS A O 1
ATOM 980 N N . MET A 1 117 ? -7.414 12.206 4.604 1.00 91.56 117 MET A N 1
ATOM 981 C CA . MET A 1 117 ? -8.298 11.047 4.597 1.00 91.56 117 MET A CA 1
ATOM 982 C C . MET A 1 117 ? -9.694 11.499 5.001 1.00 91.56 117 MET A C 1
ATOM 984 O O . MET A 1 117 ? -9.865 12.257 5.955 1.00 91.56 117 MET A O 1
ATOM 988 N N . THR A 1 118 ? -10.710 11.044 4.277 1.00 90.06 118 THR A N 1
ATOM 989 C CA . THR A 1 118 ? -12.105 11.402 4.534 1.00 90.06 118 THR A CA 1
ATOM 990 C C . THR A 1 118 ? -12.985 10.181 4.432 1.00 90.06 118 THR A C 1
ATOM 992 O O . THR A 1 118 ? -12.976 9.462 3.433 1.00 90.06 118 THR A O 1
ATOM 995 N N . LYS A 1 119 ? -13.798 9.980 5.466 1.00 87.50 119 LYS A N 1
ATOM 996 C CA . LYS A 1 119 ? -14.878 9.006 5.432 1.00 87.50 119 LYS A CA 1
ATOM 997 C C . LYS A 1 119 ? -16.006 9.556 4.559 1.00 87.50 119 LYS A C 1
ATOM 999 O O . LYS A 1 119 ? -16.599 10.575 4.898 1.00 87.50 119 LYS A O 1
ATOM 1004 N N . ILE A 1 120 ? -16.281 8.890 3.440 1.00 88.69 120 ILE A N 1
ATOM 1005 C CA . ILE A 1 120 ? -17.398 9.230 2.548 1.00 88.69 120 ILE A CA 1
ATOM 1006 C C . ILE A 1 120 ? -18.682 8.575 3.069 1.00 88.69 120 ILE A C 1
ATOM 1008 O O . ILE A 1 120 ? -19.743 9.192 3.075 1.00 88.69 120 ILE A O 1
ATOM 1012 N N . SER A 1 121 ? -18.582 7.327 3.528 1.00 85.19 121 SER A N 1
ATOM 1013 C CA . SER A 1 121 ? -19.662 6.574 4.177 1.00 85.19 121 SER A CA 1
ATOM 1014 C C . SER A 1 121 ? -19.070 5.465 5.054 1.00 85.19 121 SER A C 1
ATOM 1016 O O . SER A 1 121 ? -17.853 5.410 5.228 1.00 85.19 121 SER A O 1
ATOM 1018 N N . ASP A 1 122 ? -19.899 4.594 5.627 1.00 78.06 122 ASP A N 1
ATOM 1019 C CA . ASP A 1 122 ? -19.423 3.489 6.468 1.00 78.06 122 ASP A CA 1
ATOM 1020 C C . ASP A 1 122 ? -18.477 2.532 5.729 1.00 78.06 122 ASP A C 1
ATOM 1022 O O . ASP A 1 122 ? -17.467 2.128 6.304 1.00 78.06 122 ASP A O 1
ATOM 1026 N N . ASP A 1 123 ? -18.720 2.295 4.439 1.00 81.94 123 ASP A N 1
ATOM 1027 C CA . ASP A 1 123 ? -17.934 1.356 3.628 1.00 81.94 123 ASP A CA 1
ATOM 1028 C C . ASP A 1 123 ? -16.866 2.035 2.757 1.00 81.94 123 ASP A C 1
ATOM 1030 O O . ASP A 1 123 ? -15.994 1.366 2.205 1.00 81.94 123 ASP A O 1
ATOM 1034 N N . PHE A 1 124 ? -16.908 3.366 2.624 1.00 84.69 124 PHE A N 1
ATOM 1035 C CA . PHE A 1 124 ? -16.057 4.098 1.684 1.00 84.69 124 PHE A CA 1
ATOM 1036 C C . PHE A 1 124 ? -15.227 5.184 2.363 1.00 84.69 124 PHE A C 1
ATOM 1038 O O . PHE A 1 124 ? -15.749 6.101 3.004 1.00 84.69 124 PHE A O 1
ATOM 1045 N N . ILE A 1 125 ? -13.918 5.125 2.124 1.00 90.50 125 ILE A N 1
ATOM 1046 C CA . ILE A 1 125 ? -12.944 6.139 2.521 1.00 90.50 125 ILE A CA 1
ATOM 1047 C C . ILE A 1 125 ? -12.219 6.620 1.271 1.00 90.50 125 ILE A C 1
ATOM 1049 O O . ILE A 1 125 ? -11.778 5.814 0.456 1.00 90.50 125 ILE A O 1
ATOM 1053 N N . ALA A 1 126 ? -12.077 7.935 1.140 1.00 92.12 126 ALA A N 1
ATOM 1054 C CA . ALA A 1 126 ? -11.160 8.539 0.187 1.00 92.12 126 ALA A CA 1
ATOM 1055 C C . ALA A 1 126 ? -9.899 9.001 0.909 1.00 92.12 126 ALA A C 1
ATOM 1057 O O . ALA A 1 126 ? -9.967 9.534 2.018 1.00 92.12 126 ALA A O 1
ATOM 1058 N N . ALA A 1 127 ? -8.754 8.822 0.260 1.00 93.94 127 ALA A N 1
ATOM 1059 C CA . ALA A 1 127 ? -7.487 9.353 0.724 1.00 93.94 127 ALA A CA 1
ATOM 1060 C C . ALA A 1 127 ? -6.764 10.067 -0.416 1.00 93.94 127 ALA A C 1
ATOM 1062 O O . ALA A 1 127 ? -6.724 9.576 -1.543 1.00 93.94 127 ALA A O 1
ATOM 1063 N N . THR A 1 128 ? -6.174 11.207 -0.086 1.00 96.69 128 THR A N 1
ATOM 1064 C CA . THR A 1 128 ? -5.182 11.902 -0.899 1.00 96.69 128 THR A CA 1
ATOM 1065 C C . THR A 1 128 ? -3.818 11.595 -0.307 1.00 96.69 128 THR A C 1
ATOM 1067 O O . THR A 1 128 ? -3.642 11.666 0.912 1.00 96.69 128 THR A O 1
ATOM 1070 N N . ALA A 1 129 ? -2.862 11.239 -1.156 1.00 96.62 129 ALA A N 1
ATOM 1071 C CA . ALA A 1 129 ? -1.523 10.864 -0.742 1.00 96.62 129 ALA A CA 1
ATOM 1072 C C . ALA A 1 129 ? -0.482 11.360 -1.739 1.00 96.62 129 ALA A C 1
ATOM 1074 O O . ALA A 1 129 ? -0.754 11.450 -2.937 1.00 96.62 129 ALA A O 1
ATOM 1075 N N . SER A 1 130 ? 0.716 11.611 -1.223 1.00 97.50 130 SER A N 1
ATOM 1076 C CA . SER A 1 130 ? 1.891 11.970 -2.005 1.00 97.50 130 SER A CA 1
ATOM 1077 C C . SER A 1 130 ? 2.879 10.811 -2.044 1.00 97.50 130 SER A C 1
ATOM 1079 O O . SER A 1 130 ? 3.148 10.165 -1.028 1.00 97.50 130 SER A O 1
ATOM 1081 N N . LEU A 1 131 ? 3.427 10.566 -3.232 1.00 96.56 131 LEU A N 1
ATOM 1082 C CA . LEU A 1 131 ? 4.519 9.632 -3.470 1.00 96.56 131 LEU A CA 1
ATOM 1083 C C . LEU A 1 131 ? 5.745 10.440 -3.899 1.00 96.56 131 LEU A C 1
ATOM 1085 O O . LEU A 1 131 ? 5.825 10.901 -5.036 1.00 96.56 131 LEU A O 1
ATOM 1089 N N . ASN A 1 132 ? 6.681 10.619 -2.974 1.00 97.12 132 ASN A N 1
ATOM 1090 C CA . ASN A 1 132 ? 7.949 11.290 -3.230 1.00 97.12 132 ASN A CA 1
ATOM 1091 C C . ASN A 1 132 ? 8.988 10.250 -3.639 1.00 97.12 132 ASN A C 1
ATOM 1093 O O . ASN A 1 132 ? 9.073 9.190 -3.022 1.00 97.12 132 ASN A O 1
ATOM 1097 N N . VAL A 1 133 ? 9.762 10.551 -4.677 1.00 96.31 133 VAL A N 1
ATOM 1098 C CA . VAL A 1 133 ? 10.759 9.642 -5.248 1.00 96.31 133 VAL A CA 1
ATOM 1099 C C . VAL A 1 133 ? 11.959 10.420 -5.770 1.00 96.31 133 VAL A C 1
ATOM 1101 O O . VAL A 1 133 ? 11.815 11.549 -6.246 1.00 96.31 133 VAL A O 1
ATOM 1104 N N . THR A 1 134 ? 13.128 9.790 -5.744 1.00 96.25 134 THR A N 1
ATOM 1105 C CA . THR A 1 134 ? 14.336 10.259 -6.425 1.00 96.25 134 THR A CA 1
ATOM 1106 C C . THR A 1 134 ? 14.441 9.570 -7.787 1.00 96.25 134 THR A C 1
ATOM 1108 O O . THR A 1 134 ? 14.374 8.344 -7.889 1.00 96.25 134 THR A O 1
ATOM 1111 N N . ILE A 1 135 ? 14.607 10.361 -8.853 1.00 94.62 135 ILE A N 1
ATOM 1112 C CA . ILE A 1 135 ? 14.870 9.842 -10.203 1.00 94.62 135 ILE A CA 1
ATOM 1113 C C . ILE A 1 135 ? 16.338 9.419 -10.273 1.00 94.62 135 ILE A C 1
ATOM 1115 O O . ILE A 1 135 ? 17.230 10.259 -10.146 1.00 94.62 135 ILE A O 1
ATOM 1119 N N . SER A 1 136 ? 16.573 8.130 -10.503 1.00 92.88 136 SER A N 1
ATOM 1120 C CA . SER A 1 136 ? 17.902 7.536 -10.652 1.00 92.88 136 SER A CA 1
ATOM 1121 C C . SER A 1 136 ? 18.107 6.969 -12.062 1.00 92.88 136 SER A C 1
ATOM 1123 O O . SER A 1 136 ? 17.209 7.004 -12.909 1.00 92.88 136 SER A O 1
ATOM 1125 N N . GLU A 1 137 ? 19.297 6.428 -12.341 1.00 92.06 137 GLU A N 1
ATOM 1126 C CA . GLU A 1 137 ? 19.548 5.707 -13.596 1.00 92.06 137 GLU A CA 1
ATOM 1127 C C . GLU A 1 137 ? 18.569 4.535 -13.767 1.00 92.06 137 GLU A C 1
ATOM 1129 O O . GLU A 1 137 ? 18.054 4.328 -14.866 1.00 92.06 137 GLU A O 1
ATOM 1134 N N . SER A 1 138 ? 18.223 3.839 -12.674 1.00 90.69 138 SER A N 1
ATOM 1135 C CA . SER A 1 138 ? 17.200 2.787 -12.688 1.00 90.69 138 SER A CA 1
ATOM 1136 C C . SER A 1 138 ? 15.864 3.323 -13.206 1.00 90.69 138 SER A C 1
ATOM 1138 O O . SER A 1 138 ? 15.233 2.698 -14.061 1.00 90.69 138 SER A O 1
ATOM 1140 N N . THR A 1 139 ? 15.456 4.518 -12.770 1.00 93.19 139 THR A N 1
ATOM 1141 C CA . THR A 1 139 ? 14.227 5.156 -13.255 1.00 93.19 139 THR A CA 1
ATOM 1142 C C . THR A 1 139 ? 14.279 5.406 -14.758 1.00 93.19 139 THR A C 1
ATOM 1144 O O . THR A 1 139 ? 13.312 5.127 -15.468 1.00 93.19 139 THR A O 1
ATOM 1147 N N . LEU A 1 140 ? 15.404 5.911 -15.268 1.00 93.50 140 LEU A N 1
ATOM 1148 C CA . LEU A 1 140 ? 15.567 6.153 -16.700 1.00 93.50 140 LEU A CA 1
ATOM 1149 C C . LEU A 1 140 ? 15.539 4.844 -17.494 1.00 93.50 140 LEU A C 1
ATOM 1151 O O . LEU A 1 140 ? 14.872 4.777 -18.517 1.00 93.50 140 LEU A O 1
ATOM 1155 N N . GLN A 1 141 ? 16.172 3.781 -17.002 1.00 92.12 141 GLN A N 1
ATOM 1156 C CA . GLN A 1 141 ? 16.192 2.482 -17.680 1.00 92.12 141 GLN A CA 1
ATOM 1157 C C . GLN A 1 141 ? 14.807 1.819 -17.729 1.00 92.12 141 GLN A C 1
ATOM 1159 O O . GLN A 1 141 ? 14.437 1.244 -18.753 1.00 92.12 141 GLN A O 1
ATOM 1164 N N . HIS A 1 142 ? 14.028 1.909 -16.648 1.00 89.88 142 HIS A N 1
ATOM 1165 C CA . HIS A 1 142 ? 12.774 1.161 -16.513 1.00 89.88 142 HIS A CA 1
ATOM 1166 C C . HIS A 1 142 ? 11.522 1.963 -16.887 1.00 89.88 142 HIS A C 1
ATOM 1168 O O . HIS A 1 142 ? 10.583 1.401 -17.452 1.00 89.88 142 HIS A O 1
ATOM 1174 N N . VAL A 1 143 ? 11.485 3.261 -16.575 1.00 91.81 143 VAL A N 1
ATOM 1175 C CA . VAL A 1 143 ? 10.292 4.113 -16.741 1.00 91.81 143 VAL A CA 1
ATOM 1176 C C . VAL A 1 143 ? 10.420 5.018 -17.962 1.00 91.81 143 VAL A C 1
ATOM 1178 O O . VAL A 1 143 ? 9.453 5.197 -18.704 1.00 91.81 143 VAL A O 1
ATOM 1181 N N . PHE A 1 144 ? 11.617 5.550 -18.215 1.00 90.12 144 PHE A N 1
ATOM 1182 C CA . PHE A 1 144 ? 11.863 6.488 -19.313 1.00 90.12 144 PHE A CA 1
ATOM 1183 C C . PHE A 1 144 ? 12.995 6.042 -20.252 1.00 90.12 144 PHE A C 1
ATOM 1185 O O . PHE A 1 144 ? 13.893 6.837 -20.535 1.00 90.12 144 PHE A O 1
ATOM 1192 N N . PRO A 1 145 ? 12.949 4.817 -20.815 1.00 86.56 145 PRO A N 1
ATOM 1193 C CA . PRO A 1 145 ? 14.079 4.233 -21.550 1.00 86.56 145 PRO A CA 1
ATOM 1194 C C . PRO A 1 145 ? 14.478 5.019 -22.802 1.00 86.56 145 PRO A C 1
ATOM 1196 O O . PRO A 1 145 ? 15.552 4.815 -23.348 1.00 86.56 145 PRO A O 1
ATOM 1199 N N . ARG A 1 146 ? 13.606 5.913 -23.281 1.00 89.00 146 ARG A N 1
ATOM 1200 C CA . ARG A 1 146 ? 13.858 6.779 -24.440 1.00 89.00 146 ARG A CA 1
ATOM 1201 C C . ARG A 1 146 ? 14.620 8.067 -24.100 1.00 89.00 146 ARG A C 1
ATOM 1203 O O . ARG A 1 146 ? 14.873 8.849 -25.009 1.00 89.00 146 ARG A O 1
ATOM 1210 N N . LEU A 1 147 ? 14.893 8.325 -22.819 1.00 84.62 147 LEU A N 1
ATOM 1211 C CA . LEU A 1 147 ? 15.698 9.460 -22.353 1.00 84.62 147 LEU A CA 1
ATOM 1212 C C . LEU A 1 147 ? 17.178 9.096 -22.150 1.00 84.62 147 LEU A C 1
ATOM 1214 O O . LEU A 1 147 ? 17.963 9.983 -21.819 1.00 84.62 147 LEU A O 1
ATOM 1218 N N . LEU A 1 148 ? 17.530 7.817 -22.321 1.00 73.12 148 LEU A N 1
ATOM 1219 C CA . LEU A 1 148 ? 18.899 7.300 -22.303 1.00 73.12 148 LEU A CA 1
ATOM 1220 C C . LEU A 1 148 ? 19.524 7.307 -23.701 1.00 73.12 148 LEU A C 1
ATOM 1222 O O . LEU A 1 148 ? 18.781 7.072 -24.683 1.00 73.12 148 LEU A O 1
#

Foldseek 3Di:
DVVVVVVVVVVVVVVVCVVVVVVVVVVVVVVCCPAPNVLVVVLLVLCFLFAADLPPDDDDPVSVVSVVSNVVNLVSCPVPHDQQDDDPPDTGSVVVNVVSNVCNQQFPPWGKAWDDKDDPDRVDIDTDIDIDTHHDPSNCVPPVVVVD

Organism: Phytophthora nicotianae (NCBI:txid4792)

Radius of gyration: 23.26 Å; chains: 1; bounding box: 43×39×79 Å

pLDDT: mean 86.49, std 11.09, range [51.31, 97.5]

Sequence (148 aa):
MQYEKDLEVTVKQLRQEIPMLEMQHSRLISDAKSSTWCVMVEYFHLFRNGSRCPNEISSGPEAWLQKSEYEQQLVFLRSSMKEDVILGEQRGIDMLIEQWRRFTSYFDDLQFHPEHMTKISDDFIAATASLNVTISESTLQHVFPRLL